Protein AF-A0AAJ7N6L1-F1 (afdb_monomer)

Foldseek 3Di:
DPLCVVVCVVPVAAQWDQDPVRDTDQADLAPVDGHPNSSVVLVVLVVQLVVLVVLLVVLVVDPDDPVVSVVSNVSSVVSNQVSVQVVVVSVCSNVVVDDDGRPHD

Radius of gyration: 17.46 Å; Cα contacts (8 Å, |Δi|>4): 113; chains: 1; bounding box: 39×24×54 Å

InterPro domains:
  IPR021149 MAGT1/OST3/OST6 [PF04756] (1-100)

Organism: NCBI:txid156304

Structure (mmCIF, N/CA/C/O backbone):
data_AF-A0AAJ7N6L1-F1
#
_entry.id   AF-A0AAJ7N6L1-F1
#
loop_
_atom_site.group_PDB
_atom_site.id
_atom_site.type_symbol
_atom_site.label_atom_id
_atom_site.label_alt_id
_atom_site.label_comp_id
_atom_site.label_asym_id
_atom_site.label_entity_id
_atom_site.label_seq_id
_atom_site.pdbx_PDB_ins_code
_atom_site.Cartn_x
_atom_site.Cartn_y
_atom_site.Cartn_z
_atom_site.occupancy
_atom_site.B_iso_or_equiv
_atom_site.auth_seq_id
_atom_site.auth_comp_id
_atom_site.auth_asym_id
_atom_site.auth_atom_id
_atom_site.pdbx_PDB_model_num
ATOM 1 N N . MET A 1 1 ? 12.126 -4.734 5.663 1.00 67.25 1 MET A N 1
ATOM 2 C CA . MET A 1 1 ? 12.880 -5.411 4.576 1.00 67.25 1 MET A CA 1
ATOM 3 C C . MET A 1 1 ? 11.983 -6.117 3.549 1.00 67.25 1 MET A C 1
ATOM 5 O O . MET A 1 1 ? 12.498 -6.669 2.589 1.00 67.25 1 MET A O 1
ATOM 9 N N . THR A 1 2 ? 10.656 -6.071 3.689 1.00 79.75 2 THR A N 1
ATOM 10 C CA . THR A 1 2 ? 9.703 -6.852 2.879 1.00 79.75 2 THR A CA 1
ATOM 11 C C . THR A 1 2 ? 9.405 -6.285 1.487 1.00 79.75 2 THR A C 1
ATOM 13 O O . THR A 1 2 ? 8.822 -6.984 0.672 1.00 79.75 2 THR A O 1
ATOM 16 N N . SER A 1 3 ? 9.801 -5.046 1.178 1.00 79.94 3 SER A N 1
ATOM 17 C CA . SER A 1 3 ? 9.436 -4.385 -0.085 1.00 79.94 3 SER A CA 1
ATOM 18 C C . SER A 1 3 ? 10.353 -4.681 -1.280 1.00 79.94 3 SER A C 1
ATOM 20 O O . SER A 1 3 ? 10.061 -4.207 -2.372 1.00 79.94 3 SER A O 1
ATOM 22 N N . GLY A 1 4 ? 11.442 -5.443 -1.103 1.00 82.38 4 GLY A N 1
ATOM 23 C CA . GLY A 1 4 ? 12.397 -5.768 -2.181 1.00 82.38 4 GLY A CA 1
ATOM 24 C C . GLY A 1 4 ? 13.715 -4.979 -2.153 1.00 82.38 4 GLY A C 1
ATOM 25 O O . GLY A 1 4 ? 14.464 -4.991 -3.123 1.00 82.38 4 GLY A O 1
ATOM 26 N N . GLN A 1 5 ? 14.048 -4.323 -1.036 1.00 84.06 5 GLN A N 1
ATOM 27 C CA . GLN A 1 5 ? 15.276 -3.517 -0.901 1.00 84.06 5 GLN A CA 1
ATOM 28 C C . G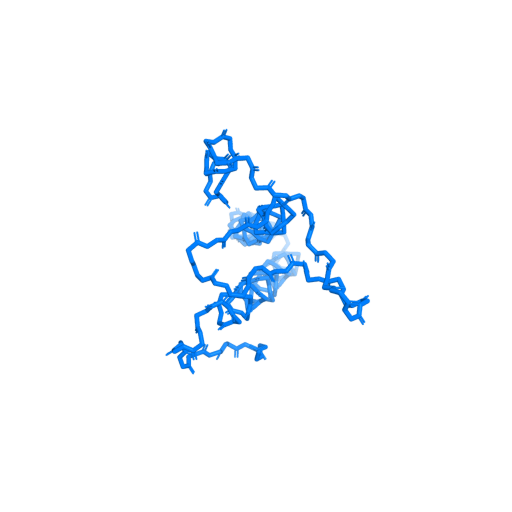LN A 1 5 ? 16.573 -4.312 -1.160 1.00 84.06 5 GLN A C 1
ATOM 30 O O . GLN A 1 5 ? 17.503 -3.785 -1.763 1.00 84.06 5 GLN A O 1
ATOM 35 N N . MET A 1 6 ? 16.629 -5.596 -0.782 1.00 88.69 6 MET A N 1
ATOM 36 C CA . MET A 1 6 ? 17.786 -6.450 -1.096 1.00 88.69 6 MET A CA 1
ATOM 37 C C . MET A 1 6 ? 17.905 -6.747 -2.593 1.00 88.69 6 MET A C 1
ATOM 39 O O . MET A 1 6 ? 19.012 -6.804 -3.116 1.00 88.69 6 MET A O 1
ATOM 43 N N . TRP A 1 7 ? 16.781 -6.887 -3.302 1.00 85.50 7 TRP A N 1
ATOM 44 C CA . TRP A 1 7 ? 16.802 -7.077 -4.751 1.00 85.50 7 TRP A CA 1
ATOM 45 C C . TRP A 1 7 ? 17.361 -5.834 -5.455 1.00 85.50 7 TRP A C 1
ATOM 47 O O . TRP A 1 7 ? 18.212 -5.972 -6.333 1.00 85.50 7 TRP A O 1
ATOM 57 N N . ASN A 1 8 ? 16.989 -4.631 -4.997 1.00 84.12 8 ASN A N 1
ATOM 58 C CA . ASN A 1 8 ? 17.5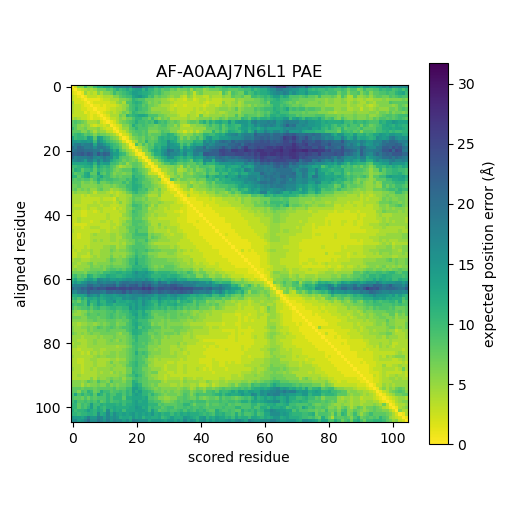80 -3.384 -5.497 1.00 84.12 8 ASN A CA 1
ATOM 59 C C . ASN A 1 8 ? 19.088 -3.324 -5.241 1.00 84.12 8 ASN A C 1
ATOM 61 O O . ASN A 1 8 ? 19.839 -2.911 -6.118 1.00 84.12 8 ASN A O 1
ATOM 65 N N . HIS A 1 9 ? 19.527 -3.745 -4.053 1.00 82.38 9 HIS A N 1
ATOM 66 C CA . HIS A 1 9 ? 20.941 -3.739 -3.689 1.00 82.38 9 HIS A CA 1
ATOM 67 C C . HIS A 1 9 ? 2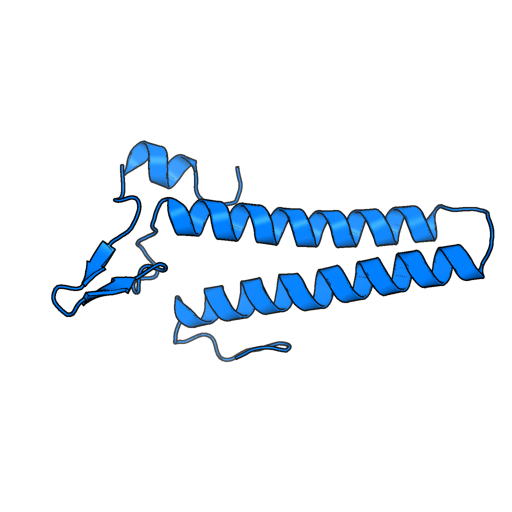1.773 -4.704 -4.548 1.00 82.38 9 HIS A C 1
ATOM 69 O O . HIS A 1 9 ? 22.878 -4.361 -4.947 1.00 82.38 9 HIS A O 1
ATOM 75 N N . ILE A 1 10 ? 21.233 -5.885 -4.871 1.00 86.12 10 ILE A N 1
ATOM 76 C CA . ILE A 1 10 ? 21.931 -6.904 -5.672 1.00 86.12 10 ILE A CA 1
ATOM 77 C C . ILE A 1 10 ? 21.925 -6.557 -7.167 1.00 86.12 10 ILE A C 1
ATOM 79 O O . ILE A 1 10 ? 22.928 -6.764 -7.844 1.00 86.12 10 ILE A O 1
ATOM 83 N N . ARG A 1 11 ? 20.793 -6.082 -7.707 1.00 81.25 11 ARG A N 1
ATOM 84 C CA . ARG A 1 11 ? 20.619 -5.908 -9.161 1.00 81.25 11 ARG A CA 1
ATOM 85 C C . ARG A 1 11 ? 20.821 -4.484 -9.671 1.00 81.25 11 ARG A C 1
ATOM 87 O O . ARG A 1 11 ? 20.944 -4.318 -10.879 1.00 81.25 11 ARG A O 1
ATOM 94 N N . GLY A 1 12 ? 20.840 -3.479 -8.797 1.00 80.00 12 GLY A N 1
ATOM 95 C CA . GLY A 1 12 ? 21.037 -2.076 -9.183 1.00 80.00 12 GLY A CA 1
ATOM 96 C C . GLY A 1 12 ? 20.084 -1.577 -10.285 1.00 80.00 12 GLY A C 1
ATOM 97 O O . GLY A 1 12 ? 20.559 -1.012 -11.269 1.00 80.00 12 GLY A O 1
ATOM 98 N N . PRO A 1 13 ? 18.759 -1.800 -10.180 1.00 81.50 13 PRO A N 1
ATOM 99 C CA . PRO A 1 13 ? 17.790 -1.348 -11.179 1.00 81.50 13 PRO A CA 1
ATOM 100 C C . PRO A 1 13 ? 17.767 0.191 -11.298 1.00 81.50 13 PRO A C 1
ATOM 102 O O . PRO A 1 13 ? 18.066 0.893 -10.328 1.00 81.50 13 PRO A O 1
ATOM 105 N N . PRO A 1 14 ? 17.340 0.752 -12.442 1.00 80.25 14 PRO A N 1
ATOM 106 C CA . PRO A 1 14 ? 17.161 2.194 -12.575 1.00 80.25 14 PRO A CA 1
ATOM 107 C C . PRO A 1 14 ? 16.065 2.722 -11.631 1.00 80.25 14 PRO A C 1
ATOM 109 O O . PRO A 1 14 ? 15.120 2.016 -11.269 1.00 80.25 14 PRO A O 1
ATOM 112 N N . PHE A 1 15 ? 16.183 3.993 -11.232 1.00 73.56 15 PHE A N 1
ATOM 113 C CA . PHE A 1 15 ? 15.241 4.627 -10.301 1.00 73.56 15 PHE A CA 1
ATOM 114 C C . PHE A 1 15 ? 13.848 4.829 -10.925 1.00 73.56 15 PHE A C 1
ATOM 116 O O . PHE A 1 15 ? 12.839 4.512 -10.297 1.00 73.56 15 PHE A O 1
ATOM 123 N N . LEU A 1 16 ? 13.808 5.301 -12.175 1.00 70.81 16 LEU A N 1
ATOM 124 C CA . LEU A 1 16 ? 12.640 5.319 -13.059 1.00 70.81 16 LEU A CA 1
ATOM 125 C C . LEU A 1 16 ? 13.090 4.984 -14.481 1.00 70.81 16 LEU A C 1
ATOM 127 O O . LEU A 1 16 ? 14.222 5.288 -14.862 1.00 70.81 16 LEU A O 1
ATOM 131 N N . HIS A 1 17 ? 12.177 4.451 -15.290 1.00 68.69 17 HIS A N 1
ATOM 132 C CA . HIS A 1 17 ? 12.378 4.306 -16.727 1.00 68.69 17 HIS A CA 1
ATOM 133 C C . HIS A 1 17 ? 11.447 5.273 -17.467 1.00 68.69 17 HIS A C 1
ATOM 135 O O . HIS A 1 17 ? 10.227 5.253 -17.291 1.00 68.69 17 HIS A O 1
ATOM 141 N N . ARG A 1 18 ? 12.024 6.153 -18.292 1.00 60.44 18 ARG A N 1
ATOM 142 C CA . ARG A 1 18 ? 11.267 6.993 -19.228 1.00 60.44 18 ARG A CA 1
ATOM 143 C C . ARG A 1 18 ? 11.148 6.259 -20.557 1.00 60.44 18 ARG A C 1
ATOM 145 O O . ARG A 1 18 ? 12.166 5.951 -21.167 1.00 60.44 18 ARG A O 1
ATOM 152 N N . SER A 1 19 ? 9.924 5.973 -20.987 1.00 57.03 19 SER A N 1
ATOM 153 C CA . SER A 1 19 ? 9.681 5.430 -22.322 1.00 57.03 19 SER A CA 1
ATOM 154 C C . SER A 1 19 ? 10.182 6.423 -23.385 1.00 57.03 19 SER A C 1
ATOM 156 O O . SER A 1 19 ? 10.021 7.632 -23.187 1.00 57.03 19 SER A O 1
ATOM 158 N N . PRO A 1 20 ? 10.703 5.956 -24.536 1.00 55.34 20 PRO A N 1
ATOM 159 C CA . PRO A 1 20 ? 11.041 6.815 -25.677 1.00 55.34 20 PRO A CA 1
ATOM 160 C C . PRO A 1 20 ? 9.873 7.693 -26.165 1.00 55.34 20 PRO A C 1
ATOM 162 O O . PRO A 1 20 ? 10.093 8.720 -26.794 1.00 55.34 20 PRO A O 1
ATOM 165 N N . SER A 1 21 ? 8.631 7.319 -25.838 1.00 59.25 21 SER A N 1
ATOM 166 C CA . SER A 1 21 ? 7.402 8.067 -26.135 1.00 59.25 21 SER A CA 1
ATOM 167 C C . SER A 1 21 ? 7.048 9.172 -25.123 1.00 59.25 21 SER A C 1
ATOM 169 O O . SER A 1 21 ? 5.963 9.738 -25.198 1.00 59.25 21 SER A O 1
ATOM 171 N N . GLY A 1 22 ? 7.921 9.478 -24.156 1.00 57.69 22 GLY A N 1
ATOM 172 C CA . GLY A 1 22 ? 7.710 10.544 -23.164 1.00 57.69 22 GLY A CA 1
ATOM 173 C C . GLY A 1 22 ? 6.897 10.134 -21.929 1.00 57.69 22 GLY A C 1
ATOM 174 O O . GLY A 1 22 ? 6.832 10.890 -20.962 1.00 57.69 22 GLY A O 1
ATOM 175 N N . ASN A 1 23 ? 6.341 8.919 -21.905 1.00 59.50 23 ASN A N 1
ATOM 176 C CA . ASN A 1 23 ? 5.625 8.396 -20.741 1.00 59.50 23 ASN A CA 1
ATOM 177 C C . ASN A 1 23 ? 6.600 7.876 -19.675 1.00 59.50 23 ASN A C 1
ATOM 179 O O . ASN A 1 23 ? 7.442 7.012 -19.933 1.00 59.50 23 ASN A O 1
ATOM 183 N N . VAL A 1 24 ? 6.475 8.397 -18.455 1.00 60.03 24 VAL A N 1
ATOM 184 C CA . VAL A 1 24 ? 7.262 7.965 -17.296 1.00 60.03 24 VAL A CA 1
ATOM 185 C C . VAL A 1 24 ? 6.620 6.706 -16.711 1.00 60.03 24 VAL A C 1
ATOM 187 O O . VAL A 1 24 ? 5.533 6.768 -16.140 1.00 60.03 24 VAL A O 1
ATOM 190 N N . ALA A 1 25 ? 7.276 5.553 -16.853 1.00 62.50 25 ALA A N 1
ATOM 191 C CA . ALA A 1 25 ? 6.808 4.311 -16.250 1.00 62.50 25 ALA A CA 1
ATOM 192 C C . ALA A 1 25 ? 7.309 4.237 -14.801 1.00 62.50 25 ALA A C 1
ATOM 194 O O . ALA A 1 25 ? 8.488 3.997 -14.541 1.00 62.50 25 ALA A O 1
ATOM 195 N N . TYR A 1 26 ? 6.399 4.469 -13.853 1.00 64.56 26 TYR A N 1
ATOM 196 C CA . TYR A 1 26 ? 6.669 4.370 -12.413 1.00 64.56 26 TYR A CA 1
ATOM 197 C C . TYR A 1 26 ? 6.661 2.924 -11.901 1.00 64.56 26 TYR A C 1
ATOM 199 O O . TYR A 1 26 ? 7.178 2.666 -10.818 1.00 64.56 26 TYR A O 1
ATOM 207 N N . ILE A 1 27 ? 6.066 2.002 -12.666 1.00 67.44 27 ILE A N 1
ATOM 208 C CA . ILE A 1 27 ? 5.952 0.575 -12.356 1.00 67.44 27 ILE A CA 1
ATOM 209 C C . ILE A 1 27 ? 6.463 -0.228 -13.554 1.00 67.44 27 ILE A C 1
ATOM 211 O O . ILE A 1 27 ? 6.087 0.028 -14.698 1.00 67.44 27 ILE A O 1
ATOM 215 N N . HIS A 1 28 ? 7.328 -1.197 -13.287 1.00 70.62 28 HIS A N 1
ATOM 216 C CA . HIS A 1 28 ? 7.916 -2.098 -14.252 1.00 70.62 28 HIS A CA 1
ATOM 217 C C . HIS A 1 28 ? 6.858 -3.104 -14.713 1.00 70.62 28 HIS A C 1
ATOM 219 O O . HIS A 1 28 ? 6.246 -3.791 -13.896 1.00 70.62 28 HIS A O 1
ATOM 225 N N . ALA A 1 29 ? 6.652 -3.203 -16.028 1.00 68.44 29 ALA A N 1
ATOM 226 C CA . ALA A 1 29 ? 5.597 -4.034 -16.616 1.00 68.44 29 ALA A CA 1
ATOM 227 C C . ALA A 1 29 ? 5.818 -5.546 -16.416 1.00 68.44 29 ALA A C 1
ATOM 229 O O . ALA A 1 29 ? 4.869 -6.321 -16.435 1.00 68.44 29 ALA A O 1
ATOM 230 N N . SER A 1 30 ? 7.069 -5.977 -16.221 1.00 73.50 30 SER A N 1
ATOM 231 C CA . SER A 1 30 ? 7.386 -7.377 -15.910 1.00 73.50 30 SER A CA 1
ATOM 232 C C . SER A 1 30 ? 7.294 -7.660 -14.413 1.00 73.50 30 SER A C 1
ATOM 234 O O . SER A 1 30 ? 7.806 -6.888 -13.602 1.00 73.50 30 SER A O 1
ATOM 236 N N . SER A 1 31 ? 6.742 -8.824 -14.070 1.00 72.94 31 SER A N 1
ATOM 237 C CA . SER A 1 31 ? 6.675 -9.366 -12.710 1.00 72.94 31 SER A CA 1
ATOM 238 C C . SER A 1 31 ? 8.038 -9.759 -12.126 1.00 72.94 31 SER A C 1
ATOM 240 O O . SER A 1 31 ? 8.165 -9.846 -10.908 1.00 72.94 31 SER A O 1
ATOM 242 N N . GLN A 1 32 ? 9.064 -9.969 -12.963 1.00 73.94 32 GLN A N 1
ATOM 243 C CA . GLN A 1 32 ? 10.426 -10.296 -12.513 1.00 73.94 32 GLN A CA 1
ATOM 244 C C . GLN A 1 32 ? 11.312 -9.063 -12.277 1.00 73.94 32 GLN A C 1
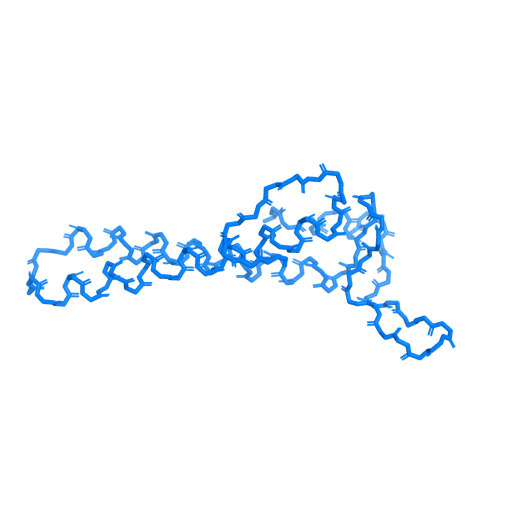ATOM 246 O O . GLN A 1 32 ? 12.382 -9.177 -11.677 1.00 73.94 32 GLN A O 1
ATOM 251 N N . GLY A 1 33 ? 10.890 -7.895 -12.772 1.00 76.75 33 GLY A N 1
ATOM 252 C CA . GLY A 1 33 ? 11.613 -6.633 -12.637 1.00 76.75 33 GLY A CA 1
ATOM 253 C C . GLY A 1 33 ? 10.923 -5.684 -11.663 1.00 76.75 33 GLY A C 1
ATOM 254 O O . GLY A 1 33 ? 9.716 -5.763 -11.432 1.00 76.75 33 GLY A O 1
ATOM 255 N N . GLN A 1 34 ? 11.692 -4.772 -11.082 1.00 77.75 34 GLN A N 1
A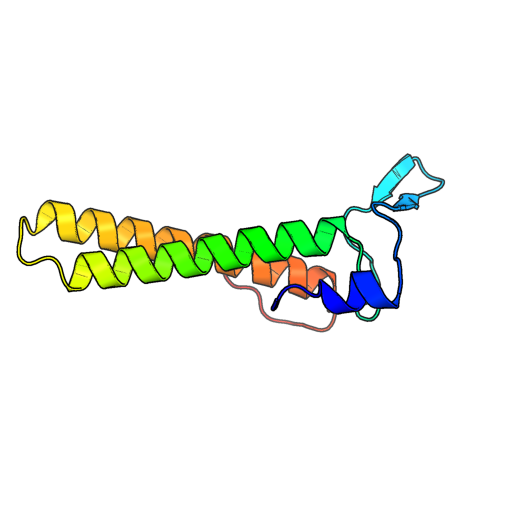TOM 256 C CA . GLN A 1 34 ? 11.198 -3.764 -10.151 1.00 77.75 34 GLN A CA 1
ATOM 257 C C . GLN A 1 34 ? 12.041 -2.494 -10.290 1.00 77.75 34 GLN A C 1
ATOM 259 O O . GLN A 1 34 ? 13.239 -2.562 -10.554 1.00 77.75 34 GLN A O 1
ATOM 264 N N . PHE A 1 35 ? 11.426 -1.327 -10.137 1.00 84.06 35 PHE A N 1
ATOM 265 C CA . PHE A 1 35 ? 12.162 -0.079 -9.966 1.00 84.06 35 PHE A CA 1
ATOM 266 C C . PHE A 1 35 ? 12.418 0.220 -8.489 1.00 84.06 35 PHE A C 1
ATOM 268 O O . PHE A 1 35 ? 11.666 -0.183 -7.592 1.00 84.06 35 PHE A O 1
ATOM 275 N N . ILE A 1 36 ? 13.460 1.008 -8.220 1.00 83.50 36 ILE A N 1
ATOM 276 C CA . ILE A 1 36 ? 13.738 1.467 -6.853 1.00 83.50 36 ILE A CA 1
ATOM 277 C C . ILE A 1 36 ? 12.527 2.239 -6.308 1.00 83.50 36 ILE A C 1
ATOM 279 O O . ILE A 1 36 ? 12.118 2.015 -5.167 1.00 83.50 36 ILE A O 1
ATOM 283 N N . LEU A 1 37 ? 11.894 3.082 -7.133 1.00 83.00 37 LEU A N 1
ATOM 284 C CA . LEU A 1 37 ? 10.723 3.855 -6.725 1.00 83.00 37 LEU A CA 1
ATOM 285 C C . LEU A 1 37 ? 9.522 2.976 -6.340 1.00 83.00 37 LEU A C 1
ATOM 287 O O . LEU A 1 37 ? 8.885 3.238 -5.321 1.00 83.00 37 LEU A O 1
ATOM 291 N N . GLU A 1 38 ? 9.248 1.895 -7.076 1.00 83.25 38 GLU A N 1
ATOM 292 C CA . GLU A 1 38 ? 8.186 0.942 -6.710 1.00 83.25 38 GLU A CA 1
ATOM 293 C C . GLU A 1 38 ? 8.393 0.365 -5.314 1.00 83.25 38 GLU A C 1
ATOM 295 O O . GLU A 1 38 ? 7.452 0.203 -4.545 1.00 83.25 38 GLU A O 1
ATOM 300 N N . THR A 1 39 ? 9.649 0.099 -4.967 1.00 86.00 39 THR A N 1
ATOM 301 C CA . THR A 1 39 ? 10.037 -0.446 -3.664 1.00 86.00 39 THR A CA 1
ATOM 302 C C . THR A 1 39 ? 9.678 0.514 -2.529 1.00 86.00 39 THR A C 1
ATOM 304 O O . THR A 1 39 ? 9.256 0.076 -1.456 1.00 86.00 39 THR A O 1
ATOM 307 N N . TYR A 1 40 ? 9.833 1.823 -2.751 1.00 87.69 40 TYR A N 1
ATOM 308 C CA . TYR A 1 40 ? 9.430 2.854 -1.795 1.00 87.69 40 TYR A CA 1
ATOM 309 C C . TYR A 1 40 ? 7.909 2.987 -1.709 1.00 87.69 40 TYR A C 1
ATOM 311 O O . TYR A 1 40 ? 7.376 3.058 -0.604 1.00 87.69 40 TYR A O 1
ATOM 319 N N . ILE A 1 41 ? 7.204 2.933 -2.842 1.00 87.44 41 ILE A N 1
ATOM 320 C CA . ILE A 1 41 ? 5.734 2.948 -2.868 1.00 87.44 41 ILE A CA 1
ATOM 321 C C . ILE A 1 41 ? 5.186 1.759 -2.067 1.00 87.44 41 ILE A C 1
ATOM 323 O O . ILE A 1 41 ? 4.411 1.945 -1.132 1.00 87.44 41 ILE A O 1
ATOM 327 N N . VAL A 1 42 ? 5.651 0.541 -2.358 1.00 89.62 42 VAL A N 1
ATOM 328 C CA . VAL A 1 42 ? 5.237 -0.680 -1.649 1.00 89.62 42 VAL A CA 1
ATOM 329 C C . VAL A 1 42 ? 5.602 -0.615 -0.163 1.00 89.62 42 VAL A C 1
ATOM 331 O O . VAL A 1 42 ? 4.832 -1.084 0.675 1.00 89.62 42 VAL A O 1
ATOM 334 N N . MET A 1 43 ? 6.742 -0.016 0.196 1.00 89.12 43 MET A N 1
ATOM 335 C CA . MET A 1 43 ? 7.123 0.184 1.598 1.00 89.12 43 MET A CA 1
ATOM 336 C C . MET A 1 43 ? 6.126 1.086 2.336 1.00 89.12 43 MET A C 1
ATOM 338 O O . MET A 1 43 ? 5.667 0.715 3.414 1.00 89.12 43 MET A O 1
ATOM 342 N N . ILE A 1 44 ? 5.769 2.233 1.752 1.00 90.94 44 ILE A N 1
ATOM 343 C CA . ILE A 1 44 ? 4.826 3.186 2.354 1.00 90.94 44 ILE A CA 1
ATOM 344 C C . ILE A 1 44 ? 3.434 2.559 2.476 1.00 90.94 44 ILE A C 1
ATOM 346 O O . ILE A 1 44 ? 2.817 2.658 3.534 1.00 90.94 44 ILE A O 1
ATOM 350 N N . LEU A 1 45 ? 2.961 1.860 1.439 1.00 90.44 45 LEU A N 1
ATOM 351 C CA . LEU A 1 45 ? 1.655 1.193 1.459 1.00 90.44 45 LEU A CA 1
ATOM 352 C C . LEU A 1 45 ? 1.575 0.121 2.552 1.00 90.44 45 LEU A C 1
ATOM 354 O O . LEU A 1 45 ? 0.611 0.093 3.313 1.00 90.44 45 LEU A O 1
ATOM 358 N N . ASN A 1 46 ? 2.604 -0.722 2.683 1.00 90.69 46 ASN A N 1
ATOM 359 C CA . ASN A 1 46 ? 2.657 -1.710 3.763 1.00 90.69 46 ASN A CA 1
ATOM 360 C C . ASN A 1 46 ? 2.727 -1.042 5.143 1.00 90.69 46 ASN A C 1
ATOM 362 O O . ASN A 1 46 ? 2.041 -1.475 6.066 1.00 90.69 46 ASN A O 1
ATOM 366 N N . GLY A 1 47 ? 3.508 0.034 5.284 1.00 90.88 47 GLY A N 1
ATOM 367 C CA . GLY A 1 47 ? 3.570 0.815 6.521 1.00 90.88 47 GLY A CA 1
ATOM 368 C C . GLY A 1 47 ? 2.211 1.401 6.915 1.00 90.88 47 GLY A C 1
ATOM 369 O O . GLY A 1 47 ? 1.822 1.317 8.078 1.00 90.88 47 GLY A O 1
ATOM 370 N N . ALA A 1 48 ? 1.453 1.919 5.946 1.00 91.69 48 ALA A N 1
ATOM 371 C CA . ALA A 1 48 ? 0.105 2.433 6.163 1.00 91.69 48 ALA A CA 1
ATOM 372 C C . ALA A 1 48 ? -0.866 1.329 6.615 1.00 91.69 48 ALA A C 1
ATOM 374 O O . ALA A 1 48 ? -1.593 1.517 7.587 1.00 91.69 48 ALA A O 1
ATOM 375 N N . VAL A 1 49 ? -0.836 0.148 5.987 1.00 92.06 49 VAL A N 1
ATOM 376 C CA . VAL A 1 49 ? -1.663 -0.997 6.415 1.00 92.06 49 VAL A CA 1
ATOM 377 C C . VAL A 1 49 ? -1.337 -1.411 7.854 1.00 92.06 49 VAL A C 1
ATOM 379 O O . VAL A 1 49 ? -2.247 -1.609 8.660 1.00 92.06 49 VAL A O 1
ATOM 382 N N . VAL A 1 50 ? -0.050 -1.487 8.209 1.00 93.19 50 VAL A N 1
ATOM 383 C CA . VAL A 1 50 ? 0.381 -1.805 9.579 1.00 93.19 50 VAL A CA 1
ATOM 384 C C . VAL A 1 50 ? -0.090 -0.738 10.568 1.00 93.19 50 VAL A C 1
ATOM 386 O O . VAL A 1 50 ? -0.618 -1.086 11.622 1.00 93.19 50 VAL A O 1
ATOM 389 N N . LEU A 1 51 ? 0.017 0.548 10.226 1.00 92.06 51 LEU A N 1
ATOM 390 C CA . LEU A 1 51 ? -0.524 1.634 11.049 1.00 92.06 51 LEU A CA 1
ATOM 391 C C . LEU A 1 51 ? -2.035 1.494 11.264 1.00 92.06 51 LEU A C 1
ATOM 393 O O . LEU A 1 51 ? -2.502 1.641 12.390 1.00 92.06 51 LEU A O 1
ATOM 397 N N . GLY A 1 52 ? -2.795 1.157 10.220 1.00 90.81 52 GLY A N 1
ATOM 398 C CA . GLY A 1 52 ? -4.228 0.883 10.337 1.00 90.81 52 GLY A CA 1
ATOM 399 C C . GLY A 1 52 ? -4.531 -0.258 11.315 1.00 90.81 52 GLY A C 1
ATOM 400 O O . GLY A 1 52 ? -5.412 -0.127 12.166 1.00 90.81 52 GLY A O 1
ATOM 401 N N . MET A 1 53 ? -3.751 -1.343 11.263 1.00 91.31 53 MET A N 1
ATOM 402 C CA . MET A 1 53 ? -3.868 -2.469 12.201 1.00 91.31 53 MET A CA 1
ATOM 403 C C . MET A 1 53 ? -3.513 -2.084 13.644 1.00 91.31 53 MET A C 1
ATOM 405 O O . MET A 1 53 ? -4.218 -2.482 14.577 1.00 91.31 53 MET A O 1
ATOM 409 N N . ILE A 1 54 ? -2.458 -1.288 13.841 1.00 91.62 54 ILE A N 1
ATOM 410 C CA . ILE A 1 54 ? -2.061 -0.791 15.166 1.00 91.62 54 ILE A CA 1
ATOM 411 C C . ILE A 1 54 ? -3.170 0.089 15.746 1.00 91.62 54 ILE A C 1
ATOM 413 O O . ILE A 1 54 ? -3.601 -0.148 16.871 1.00 91.62 54 ILE A O 1
ATOM 417 N N . LEU A 1 55 ? -3.710 1.028 14.961 1.00 89.25 55 LEU A N 1
ATOM 418 C CA . LEU A 1 55 ? -4.804 1.904 15.393 1.00 89.25 55 LEU A CA 1
ATOM 419 C C . LEU A 1 55 ? -6.047 1.116 15.821 1.00 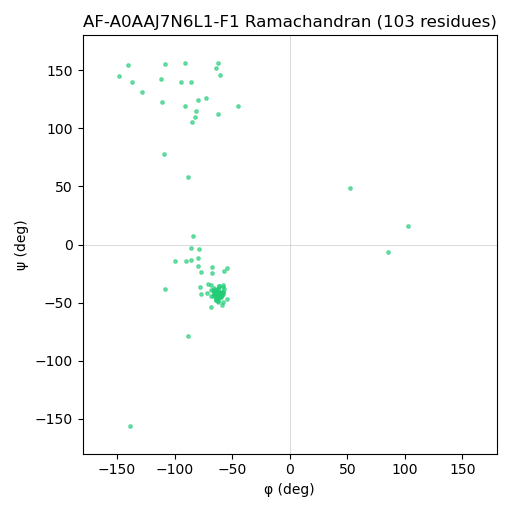89.25 55 LEU A C 1
ATOM 421 O O . LEU A 1 55 ? -6.667 1.448 16.831 1.00 89.25 55 LEU A O 1
ATOM 425 N N . MET A 1 56 ? -6.402 0.048 15.100 1.00 88.75 56 MET A N 1
ATOM 426 C CA . MET A 1 56 ? -7.509 -0.827 15.504 1.00 88.75 56 MET A CA 1
ATOM 427 C C . MET A 1 56 ? -7.213 -1.583 16.804 1.00 88.75 56 MET A C 1
ATOM 429 O O . MET A 1 56 ? -8.090 -1.701 17.662 1.00 88.75 56 MET A O 1
ATOM 433 N N . THR A 1 57 ? -5.982 -2.066 16.974 1.00 90.00 57 THR A N 1
ATOM 434 C CA . THR A 1 57 ? -5.559 -2.797 18.179 1.00 90.00 57 THR A CA 1
ATOM 435 C C . THR A 1 57 ? -5.548 -1.882 19.406 1.00 90.00 57 THR A C 1
ATOM 437 O O . THR A 1 57 ? -6.089 -2.232 20.457 1.00 90.00 57 THR A O 1
ATOM 440 N N . GLU A 1 58 ? -5.021 -0.666 19.270 1.00 87.12 58 GLU A N 1
ATOM 441 C CA . GLU A 1 58 ? -5.048 0.343 20.330 1.00 87.12 58 GLU A CA 1
ATOM 442 C C . GLU A 1 58 ? -6.474 0.797 20.653 1.00 87.12 58 GLU A C 1
ATOM 444 O O . GLU A 1 58 ? -6.830 0.946 21.826 1.00 87.12 58 GLU A O 1
ATOM 449 N N . ALA A 1 59 ? -7.327 0.960 19.635 1.00 85.69 59 ALA A N 1
ATOM 450 C CA . ALA A 1 59 ? -8.742 1.245 19.840 1.00 85.69 59 ALA A CA 1
ATOM 451 C C . ALA A 1 59 ? -9.424 0.133 20.649 1.00 85.69 59 ALA A C 1
ATOM 453 O O . ALA A 1 59 ? -10.228 0.427 21.531 1.00 85.69 59 ALA A O 1
ATOM 454 N N . ALA A 1 60 ? -9.099 -1.136 20.389 1.00 82.56 60 ALA A N 1
ATOM 455 C CA . ALA A 1 60 ? -9.651 -2.269 21.125 1.00 82.56 60 ALA A CA 1
ATOM 456 C C . ALA A 1 60 ? -9.172 -2.324 22.587 1.00 82.56 60 ALA A C 1
ATOM 458 O O . ALA A 1 60 ? -9.977 -2.622 23.470 1.00 82.56 60 ALA A O 1
ATOM 459 N N . SER A 1 61 ? -7.900 -2.001 22.838 1.00 82.50 61 SER A N 1
ATOM 460 C CA . SER A 1 61 ? -7.283 -2.020 24.172 1.00 82.50 61 SER A CA 1
ATOM 461 C C . SER A 1 61 ? -7.666 -0.812 25.046 1.00 82.50 61 SER A C 1
ATOM 463 O O . SER A 1 61 ? -7.665 -0.893 26.277 1.00 82.50 61 SER A O 1
ATOM 465 N N . ARG A 1 62 ? -8.061 0.320 24.441 1.00 77.56 62 ARG A N 1
ATOM 466 C CA . ARG A 1 62 ? -8.477 1.527 25.176 1.00 77.56 62 ARG A CA 1
ATOM 467 C C . ARG A 1 62 ? -9.722 1.286 26.043 1.00 77.56 62 ARG A C 1
ATOM 469 O O . ARG A 1 62 ? -10.842 1.173 25.542 1.00 77.56 62 ARG A O 1
ATOM 476 N N . LYS A 1 63 ? -9.534 1.332 27.368 1.00 67.81 63 LYS A N 1
ATOM 477 C CA . LYS A 1 63 ? -10.594 1.350 28.397 1.00 67.81 63 LYS A CA 1
ATOM 478 C C . LYS A 1 63 ? -11.058 2.785 28.713 1.00 67.81 63 LYS A C 1
ATOM 480 O O . LYS A 1 63 ? -10.933 3.244 29.841 1.00 67.81 63 LYS A O 1
ATOM 485 N N . GLY A 1 64 ? -11.536 3.514 27.703 1.00 74.00 64 GLY A N 1
ATOM 486 C CA . GLY A 1 64 ? -12.014 4.901 27.836 1.00 74.00 64 GLY A CA 1
ATOM 487 C C . GLY A 1 64 ? -13.295 5.172 27.040 1.00 74.00 64 GLY A C 1
ATOM 488 O O . GLY A 1 64 ? -14.033 4.241 26.722 1.00 74.00 64 GLY A O 1
ATOM 489 N N . ASP A 1 65 ? -13.542 6.441 26.689 1.00 77.62 65 ASP A N 1
ATOM 490 C CA . ASP A 1 65 ? -14.733 6.898 25.953 1.00 77.62 65 ASP A CA 1
ATOM 491 C C . ASP A 1 65 ? -15.088 6.006 24.747 1.00 77.62 65 ASP A C 1
ATOM 493 O O . ASP A 1 65 ? -14.352 5.934 23.754 1.00 77.62 65 ASP A O 1
ATOM 497 N N . VAL A 1 66 ? -16.285 5.410 24.782 1.00 80.88 66 VAL A N 1
ATOM 498 C CA . VAL A 1 66 ? -16.797 4.511 23.729 1.00 80.88 66 VAL A CA 1
ATOM 499 C C . VAL A 1 66 ? -16.844 5.205 22.361 1.00 80.88 66 VAL A C 1
ATOM 501 O O . VAL A 1 66 ? -16.539 4.590 21.338 1.00 80.88 66 VAL A O 1
ATOM 504 N N . LYS A 1 67 ? -17.173 6.506 22.331 1.00 82.38 67 LYS A N 1
ATOM 505 C CA . LYS A 1 67 ? -17.213 7.302 21.093 1.00 82.38 67 LYS A CA 1
ATOM 506 C C . LYS A 1 67 ? -15.831 7.422 20.447 1.00 82.38 67 LYS A C 1
ATOM 508 O O . LYS A 1 67 ? -15.700 7.161 19.255 1.00 82.38 67 LYS A O 1
ATOM 513 N N . LYS A 1 68 ? -14.794 7.748 21.228 1.00 79.81 68 LYS A N 1
ATOM 514 C CA . LYS A 1 68 ? -13.418 7.863 20.717 1.00 79.81 68 LYS A CA 1
ATOM 515 C C . LYS A 1 68 ? -12.928 6.508 20.213 1.00 79.81 68 LYS A C 1
ATOM 517 O O . LYS A 1 68 ? -12.420 6.430 19.102 1.00 79.81 68 LYS A O 1
ATOM 522 N N . ARG A 1 69 ? -13.167 5.432 20.971 1.00 83.12 69 ARG A N 1
ATOM 523 C CA . ARG A 1 69 ? -12.829 4.059 20.561 1.00 83.12 69 ARG A CA 1
ATOM 524 C C . ARG A 1 69 ? -13.435 3.680 19.207 1.00 83.12 69 ARG A C 1
ATOM 526 O O . ARG A 1 69 ? -12.721 3.158 18.357 1.00 83.12 69 ARG A O 1
ATOM 533 N N . ARG A 1 70 ? -14.723 3.967 18.985 1.00 83.31 70 ARG A N 1
ATOM 534 C CA . ARG A 1 70 ? -15.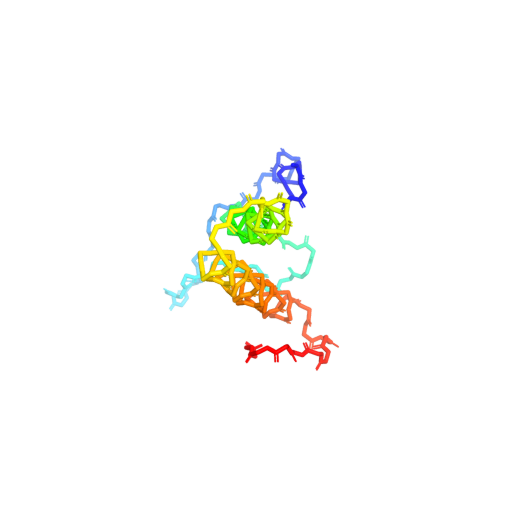381 3.692 17.695 1.00 83.31 70 ARG A CA 1
ATOM 535 C C . ARG A 1 70 ? -14.758 4.478 16.545 1.00 83.31 70 ARG A C 1
ATOM 537 O O . ARG A 1 70 ? -14.562 3.905 15.483 1.00 83.31 70 ARG A O 1
ATOM 544 N N . ILE A 1 71 ? -14.413 5.748 16.762 1.00 87.12 71 ILE A N 1
ATOM 545 C CA . ILE A 1 71 ? -13.772 6.583 15.737 1.00 87.12 71 ILE A CA 1
ATOM 546 C C . ILE A 1 71 ? -12.393 6.022 15.368 1.00 87.12 71 ILE A C 1
ATOM 548 O O . ILE A 1 71 ? -12.124 5.828 14.188 1.00 87.12 71 ILE A O 1
ATOM 552 N N . PHE A 1 72 ? -11.547 5.688 16.349 1.00 85.50 72 PHE A N 1
ATOM 553 C CA . PHE A 1 72 ? -10.226 5.105 16.073 1.00 85.50 72 PHE A CA 1
ATOM 554 C C . PHE A 1 72 ? -10.320 3.754 15.355 1.00 85.50 72 PHE A C 1
ATOM 556 O O . PHE A 1 72 ? -9.584 3.522 14.399 1.00 85.50 72 PHE A O 1
ATOM 563 N N . ALA A 1 73 ? -11.257 2.892 15.760 1.00 87.94 73 ALA A N 1
ATOM 564 C CA . ALA A 1 73 ? -11.489 1.618 15.086 1.00 87.94 73 ALA A CA 1
ATOM 565 C C . ALA A 1 73 ? -11.987 1.810 13.642 1.00 87.94 73 ALA A C 1
ATOM 567 O O . ALA A 1 73 ? -11.497 1.142 12.738 1.00 87.94 73 ALA A O 1
ATOM 568 N N . ALA A 1 74 ? -12.915 2.746 13.410 1.00 89.62 74 ALA A N 1
ATOM 569 C CA . ALA A 1 74 ? -13.434 3.044 12.076 1.00 89.62 74 ALA A CA 1
ATOM 570 C C . ALA A 1 74 ? -12.355 3.630 11.153 1.00 89.62 74 ALA A C 1
ATOM 572 O O . ALA A 1 74 ? -12.238 3.207 10.005 1.00 89.62 74 ALA A O 1
ATOM 573 N N . ILE A 1 75 ? -11.535 4.555 11.665 1.00 91.06 75 ILE A N 1
ATOM 574 C CA . ILE A 1 75 ? -10.399 5.116 10.925 1.00 91.06 75 ILE A CA 1
ATOM 575 C C . ILE A 1 75 ? -9.398 4.010 10.593 1.00 91.06 75 ILE A C 1
ATOM 577 O O . ILE A 1 75 ? -9.021 3.878 9.434 1.00 91.06 75 ILE A O 1
ATOM 581 N N . GLY A 1 76 ? -9.008 3.186 11.571 1.00 89.94 76 GLY A N 1
ATOM 582 C CA . GLY A 1 76 ? -8.071 2.083 11.353 1.00 89.94 76 GLY A CA 1
ATOM 583 C C . GLY A 1 76 ? -8.579 1.076 10.317 1.00 89.94 76 GLY A C 1
ATOM 584 O O . GLY A 1 76 ? -7.838 0.715 9.405 1.00 89.94 76 GLY A O 1
ATOM 585 N N . ALA A 1 77 ? -9.860 0.701 10.388 1.00 91.06 77 ALA A N 1
ATOM 586 C CA . ALA A 1 77 ? -10.488 -0.190 9.414 1.00 91.06 77 ALA A CA 1
ATOM 587 C C . ALA A 1 77 ? -10.514 0.423 8.006 1.00 91.06 77 ALA A C 1
ATOM 589 O O . ALA A 1 77 ? -10.128 -0.237 7.043 1.00 91.06 77 ALA A O 1
ATOM 590 N N . GLY A 1 78 ? -10.908 1.695 7.883 1.00 91.75 78 GLY A N 1
ATOM 591 C CA . GLY A 1 78 ? -10.892 2.410 6.606 1.00 91.75 78 GLY A CA 1
ATOM 592 C C . GLY A 1 78 ? -9.489 2.487 6.004 1.00 91.75 78 GLY A C 1
ATOM 593 O O . GLY A 1 78 ? -9.310 2.246 4.813 1.00 91.75 78 GLY A O 1
ATOM 594 N N . LEU A 1 79 ? -8.481 2.743 6.838 1.00 91.31 79 LEU A N 1
ATOM 595 C CA . LEU A 1 79 ? -7.083 2.823 6.427 1.00 91.31 79 LEU A CA 1
ATOM 596 C C . LEU A 1 79 ? -6.589 1.466 5.903 1.00 91.31 79 LEU A C 1
ATOM 598 O O . LEU A 1 79 ? -6.065 1.393 4.794 1.00 91.31 79 LEU A O 1
ATOM 602 N N . VAL A 1 80 ? -6.842 0.370 6.623 1.00 91.44 80 VAL A N 1
ATOM 603 C CA . VAL A 1 80 ? -6.491 -0.977 6.139 1.00 91.44 80 VAL A CA 1
ATOM 604 C C . VAL A 1 80 ? -7.169 -1.271 4.805 1.00 91.44 80 VAL A C 1
ATOM 606 O O . VAL A 1 80 ? -6.494 -1.654 3.855 1.00 91.44 80 VAL A O 1
ATOM 609 N N . VAL A 1 81 ? -8.478 -1.045 4.701 1.00 92.06 81 VAL A N 1
ATOM 610 C CA . VAL A 1 81 ? -9.256 -1.370 3.501 1.00 92.06 81 VAL A CA 1
ATOM 611 C C . VAL A 1 81 ? -8.780 -0.579 2.276 1.00 92.06 81 VAL A C 1
ATOM 613 O O . VAL A 1 81 ? -8.598 -1.162 1.206 1.00 92.06 81 VAL A O 1
ATOM 616 N N . ILE A 1 82 ? -8.523 0.724 2.421 1.00 91.19 82 ILE A N 1
ATOM 617 C CA . ILE A 1 82 ? -8.070 1.584 1.319 1.00 91.19 82 ILE A CA 1
ATOM 618 C C . ILE A 1 82 ? -6.654 1.204 0.881 1.00 91.19 82 ILE A C 1
ATOM 620 O O . ILE A 1 82 ? -6.425 0.922 -0.296 1.00 91.19 82 ILE A O 1
ATOM 624 N N . PHE A 1 83 ? -5.699 1.167 1.813 1.00 90.62 83 PHE A N 1
ATOM 625 C CA . PHE A 1 83 ? -4.294 0.949 1.471 1.00 90.62 83 PHE A CA 1
ATOM 626 C C . PHE A 1 83 ? -4.020 -0.487 1.014 1.00 90.62 83 PHE A C 1
ATOM 628 O O . PHE A 1 83 ? -3.229 -0.692 0.093 1.00 90.62 83 PHE A O 1
ATOM 635 N N . PHE A 1 84 ? -4.723 -1.475 1.574 1.00 89.50 84 PHE A N 1
ATOM 636 C CA . PHE A 1 84 ? -4.656 -2.853 1.090 1.00 89.50 84 PHE A CA 1
ATOM 637 C C . PHE A 1 84 ? -5.248 -2.986 -0.317 1.00 89.50 84 PHE A C 1
ATOM 639 O O . PHE A 1 84 ? -4.667 -3.655 -1.170 1.00 89.50 84 PHE A O 1
ATOM 646 N N . SER A 1 85 ? -6.351 -2.287 -0.607 1.00 88.25 85 SER A N 1
ATOM 647 C CA . SER A 1 85 ? -6.931 -2.271 -1.955 1.00 88.25 85 SER A CA 1
ATOM 648 C C . SER A 1 85 ? -6.001 -1.632 -2.988 1.00 88.25 85 SER A C 1
ATOM 650 O O . SER A 1 85 ? -5.896 -2.139 -4.103 1.00 88.25 85 SER A O 1
ATOM 652 N N . LEU A 1 86 ? -5.296 -0.554 -2.625 1.00 87.62 86 LEU A N 1
ATOM 653 C CA . LEU A 1 86 ? -4.285 0.069 -3.488 1.00 87.62 86 LEU A CA 1
ATOM 654 C C . LEU A 1 86 ? -3.101 -0.869 -3.749 1.00 87.62 86 LEU A C 1
ATOM 656 O O . LEU A 1 86 ? -2.643 -0.979 -4.885 1.00 87.62 86 LEU A O 1
ATOM 660 N N . LEU A 1 87 ? -2.636 -1.582 -2.720 1.00 87.75 87 LEU A N 1
ATOM 661 C CA . LEU A 1 87 ? -1.582 -2.586 -2.865 1.00 87.75 87 LEU A CA 1
ATOM 662 C C . LEU A 1 87 ? -2.016 -3.694 -3.835 1.00 87.75 87 LEU A C 1
ATOM 664 O O . LEU A 1 87 ? -1.257 -4.052 -4.735 1.00 87.75 87 LEU A O 1
ATOM 668 N N . LEU A 1 88 ? -3.250 -4.188 -3.699 1.00 86.31 88 LEU A N 1
ATOM 669 C CA . LEU A 1 88 ? -3.802 -5.226 -4.568 1.00 86.31 88 LEU A CA 1
ATOM 670 C C . LEU A 1 88 ? -3.969 -4.749 -6.024 1.00 86.31 88 LEU A C 1
ATOM 672 O O . LEU A 1 88 ? -3.685 -5.511 -6.945 1.00 86.31 88 LEU A O 1
ATOM 676 N N . SER A 1 89 ? -4.364 -3.489 -6.245 1.00 85.50 89 SER A N 1
ATOM 677 C CA . SER A 1 89 ? -4.448 -2.883 -7.587 1.00 85.50 89 SER A CA 1
ATOM 678 C C . SER A 1 89 ? -3.065 -2.797 -8.256 1.00 85.50 89 SER A C 1
ATOM 680 O O . SER A 1 89 ? -2.894 -3.251 -9.389 1.00 85.50 89 SER A O 1
ATOM 682 N N . ILE A 1 90 ? -2.031 -2.342 -7.532 1.00 84.56 90 ILE A N 1
ATOM 683 C CA . ILE A 1 90 ? -0.644 -2.324 -8.038 1.00 84.56 90 ILE A CA 1
ATOM 684 C C . ILE A 1 90 ? -0.154 -3.740 -8.353 1.00 84.56 90 ILE A C 1
ATOM 686 O O . ILE A 1 90 ? 0.462 -3.970 -9.397 1.00 84.56 90 ILE A O 1
ATOM 690 N N . PHE A 1 91 ? -0.440 -4.699 -7.471 1.00 85.25 91 PHE A N 1
ATOM 691 C CA . PHE A 1 91 ? -0.084 -6.097 -7.685 1.00 85.25 91 PHE A CA 1
ATOM 692 C C . PHE A 1 91 ? -0.744 -6.657 -8.947 1.00 85.25 91 PHE A C 1
ATOM 694 O O . PHE A 1 91 ? -0.065 -7.275 -9.765 1.00 85.25 91 PHE A O 1
ATOM 701 N N . ARG A 1 92 ? -2.036 -6.385 -9.152 1.00 82.88 92 ARG A N 1
ATOM 702 C CA . ARG A 1 92 ? -2.772 -6.824 -10.342 1.00 82.88 92 ARG A CA 1
ATOM 703 C C . ARG A 1 92 ? -2.208 -6.231 -11.628 1.00 82.88 92 ARG A C 1
ATOM 705 O O . ARG A 1 92 ? -2.120 -6.929 -12.631 1.00 82.88 92 ARG A O 1
ATOM 712 N N . ASN A 1 93 ? -1.780 -4.970 -11.595 1.00 80.56 93 ASN A N 1
ATOM 713 C CA . ASN A 1 93 ? -1.152 -4.340 -12.753 1.00 80.56 93 ASN A CA 1
ATOM 714 C C . ASN A 1 93 ? 0.142 -5.073 -13.171 1.00 80.56 93 ASN A C 1
ATOM 716 O O . ASN A 1 93 ? 0.405 -5.242 -14.359 1.00 80.56 93 ASN A O 1
ATOM 720 N N . LYS A 1 94 ? 0.916 -5.587 -12.203 1.00 80.62 94 LYS A N 1
ATOM 721 C CA . LYS A 1 94 ? 2.098 -6.427 -12.473 1.00 80.62 94 LYS A CA 1
ATOM 722 C C . LYS A 1 94 ? 1.761 -7.871 -12.845 1.00 80.62 94 LYS A C 1
ATOM 724 O O . LYS A 1 94 ? 2.458 -8.479 -13.654 1.00 80.62 94 LYS A O 1
ATOM 729 N N . ALA A 1 95 ? 0.731 -8.441 -12.232 1.00 79.56 95 ALA A N 1
ATOM 730 C CA . ALA A 1 95 ? 0.283 -9.808 -12.449 1.00 79.56 95 ALA A CA 1
ATOM 731 C C . ALA A 1 95 ? -1.051 -9.799 -13.202 1.00 79.56 95 ALA A C 1
ATOM 733 O O . ALA A 1 95 ? -2.1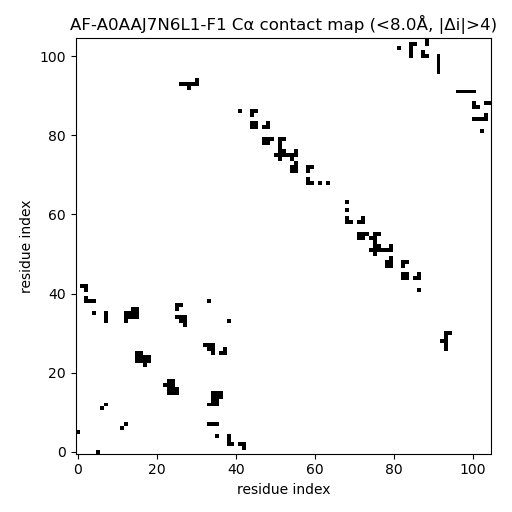06 -10.015 -12.610 1.00 79.56 95 ALA A O 1
ATOM 734 N N . GLN A 1 96 ? -1.000 -9.578 -14.519 1.00 72.75 96 GLN A N 1
ATOM 735 C CA . GLN A 1 96 ? -2.196 -9.442 -15.368 1.00 72.75 96 GLN A CA 1
ATOM 736 C C . GLN A 1 96 ? -3.148 -10.651 -15.318 1.00 72.75 96 GLN A C 1
ATOM 738 O O . GLN A 1 96 ? -4.335 -10.514 -15.594 1.00 72.75 96 GLN A O 1
ATOM 743 N N . ALA A 1 97 ? -2.645 -11.828 -14.935 1.00 77.56 97 ALA A N 1
ATOM 744 C CA . ALA A 1 97 ? -3.444 -13.037 -14.748 1.00 77.56 97 ALA A CA 1
ATOM 745 C C . ALA A 1 97 ? -4.221 -13.079 -13.414 1.00 77.56 97 ALA A C 1
ATOM 747 O O . ALA A 1 97 ? -4.957 -14.033 -13.178 1.00 77.56 97 ALA A O 1
ATOM 748 N N . TYR A 1 98 ? -4.053 -12.096 -12.521 1.00 80.19 98 TYR A N 1
ATOM 749 C CA . TYR A 1 98 ? -4.711 -12.080 -11.216 1.00 80.19 98 TYR A CA 1
ATOM 750 C C . TYR A 1 98 ? -6.157 -11.553 -11.329 1.00 80.19 98 TYR A C 1
ATOM 752 O O . TYR A 1 98 ? -6.358 -10.378 -11.645 1.00 80.19 98 TYR A O 1
ATOM 760 N N . PRO A 1 99 ? -7.186 -12.382 -11.060 1.00 77.75 99 PRO A N 1
ATOM 761 C CA . PRO A 1 99 ? -8.572 -12.041 -11.390 1.00 77.75 99 PRO A CA 1
ATOM 762 C C . PRO A 1 99 ? -9.285 -11.216 -10.309 1.00 77.75 99 PRO A C 1
ATOM 764 O O . PRO A 1 99 ? -10.355 -10.666 -10.565 1.00 77.75 99 PRO A O 1
ATOM 767 N N . TYR A 1 100 ? -8.724 -11.118 -9.100 1.00 80.69 100 TYR A N 1
ATOM 768 C CA . TYR A 1 100 ? -9.408 -10.516 -7.956 1.00 80.69 100 TYR A CA 1
ATOM 769 C C . TYR A 1 100 ? -9.065 -9.032 -7.786 1.00 80.69 100 TYR A C 1
ATOM 771 O O . TYR A 1 100 ? -7.919 -8.609 -7.932 1.00 80.69 100 TYR A O 1
ATOM 779 N N . SER A 1 101 ? -10.078 -8.242 -7.438 1.00 75.12 101 SER A N 1
ATOM 780 C CA . SER A 1 101 ? -9.961 -6.836 -7.041 1.00 75.12 101 SER A CA 1
ATOM 781 C C . SER A 1 101 ? -10.859 -6.584 -5.838 1.00 75.12 101 SER A C 1
ATOM 783 O O . SER A 1 101 ? -11.976 -7.096 -5.809 1.00 75.12 101 SER A O 1
ATOM 785 N N . MET A 1 102 ? -10.388 -5.801 -4.865 1.00 73.19 102 MET A N 1
ATOM 786 C CA . MET A 1 102 ? -11.175 -5.478 -3.671 1.00 73.19 102 MET A CA 1
ATOM 787 C C . MET A 1 102 ? -12.041 -4.229 -3.905 1.00 73.19 102 MET A C 1
ATOM 789 O O . MET A 1 102 ? -13.223 -4.363 -4.195 1.00 73.19 102 MET A O 1
ATOM 793 N N . LEU A 1 103 ? -11.460 -3.024 -3.835 1.00 73.31 103 LEU A N 1
ATOM 794 C CA . LEU A 1 103 ? -12.167 -1.755 -4.104 1.00 73.31 103 LEU A CA 1
ATOM 795 C C . LEU A 1 103 ? -11.763 -1.079 -5.413 1.00 73.31 103 LEU A C 1
ATOM 797 O O . LEU A 1 103 ? -12.607 -0.510 -6.099 1.00 73.31 103 LEU A O 1
ATOM 801 N N . PHE A 1 104 ? -10.479 -1.128 -5.756 1.00 69.69 104 PHE A N 1
ATOM 802 C CA . PHE A 1 104 ? -9.936 -0.479 -6.945 1.00 69.69 104 PHE A CA 1
ATOM 803 C C . PHE A 1 104 ? -9.492 -1.537 -7.956 1.00 69.69 104 PHE A C 1
ATOM 805 O O . PHE A 1 104 ? -9.011 -2.609 -7.574 1.00 69.69 104 PHE A O 1
ATOM 812 N N . LYS A 1 105 ? -9.719 -1.244 -9.240 1.00 60.81 105 LYS A N 1
ATOM 813 C CA . LYS A 1 105 ? -9.271 -2.069 -10.367 1.00 60.81 105 LYS A CA 1
ATOM 814 C C . LYS A 1 105 ? -7.812 -1.792 -10.717 1.00 60.81 105 LYS A C 1
ATOM 816 O O . LYS A 1 105 ? -7.280 -0.745 -10.296 1.00 60.81 105 LYS A O 1
#

Nearest PDB structures (foldseek):
  6s7t-assembly1_H  TM=9.331E-01  e=9.517E-09  Homo sapiens
  7oci-assembly1_C  TM=8.723E-01  e=2.359E-05  Saccharomyces cerevisiae S288C
  8b6l-assembly1_J  TM=8.128E-01  e=1.457E-03  Homo sapiens
  6s7o-assembly1_H  TM=8.143E-01  e=1.982E-03  Homo sapiens
  8pn9-assembly1_H  TM=8.228E-01  e=7.218E-03  Homo sapiens

pLDDT: mean 80.91, std 9.6, range [55.34, 93.19]

Secondary structure (DSSP, 8-state):
-TTSHHHHHHH---S-EE-TTS-EESS-SSTT---HHHHHHHHHHHHHHHHHHHHHHHHHH--S-HHHHHHHHHHHHHHHHHHHHHHHHHHHHH-TT----SS--

Mean predicted aligned error: 7.8 Å

Sequence (105 aa):
MTSGQMWNHIRGPPFLHRSPSGNVAYIHASSQGQFILETYIVMILNGAVVLGMILMTEAASRKGDVKKRRIFAAIGAGLVVIFFSLLLSIFRNKAQAYPYSMLFK

Solvent-ac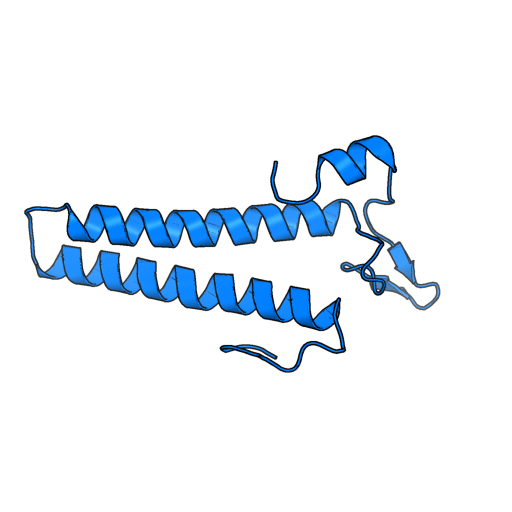cessible surface area (backbone atoms only — not comparable to full-atom values): 5809 Å² total; per-residue (Å²): 124,88,49,47,61,65,56,43,70,75,68,64,51,59,61,66,50,70,43,97,86,74,50,73,44,69,65,48,75,47,74,90,52,67,28,52,50,39,30,51,54,49,41,52,39,52,51,46,27,50,50,13,52,48,38,30,51,51,26,69,68,55,92,65,63,67,68,59,31,50,51,39,30,51,52,11,50,51,38,28,55,53,36,47,20,51,52,48,25,55,48,31,67,35,37,76,86,53,88,76,66,82,83,40,116